Protein AF-A0A1M6M9A6-F1 (afdb_monomer)

Foldseek 3Di:
DELVVLLCQLVDQDPPQRTRNSVLLVLLVVLVVDPPCSLVVLCVVCVPYDLLNLLLSLVLCVQQVVPVSSVVSCVSNVHDPVPNDDDPVSVV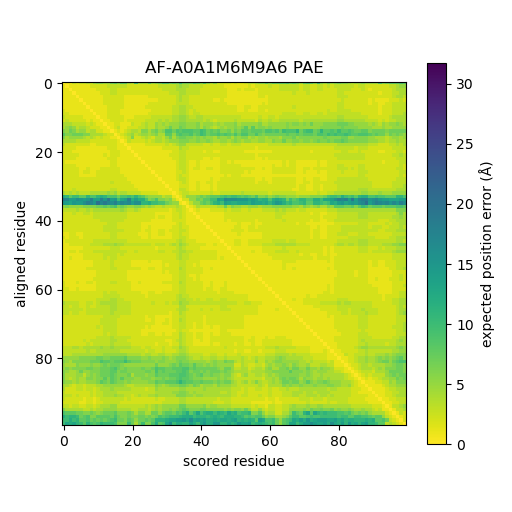SRDHPVSD

Sequence (100 aa):
MTINDVIAMKQEKNVPFGNQYRWLILTIENDLISKTDGENRVRQLLAEYDYEARLFIVHQFFHIGEN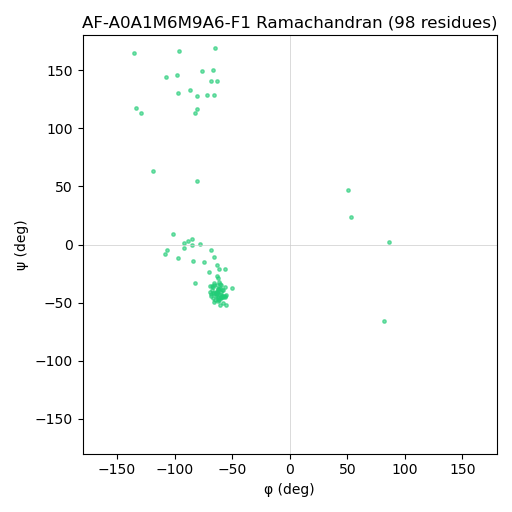QLGNELFSVLDLDPEKTILEDKHINELVDGSVL

Mean predicted aligned error: 3.16 Å

pLDDT: mean 93.4, std 5.75, range [69.75, 98.19]

Secondary structure (DSSP, 8-state):
--HHHHHHTTTSEETTTEEHHHHHHHHHHHHHH-TTTHHHHHHHHTTTS-HHHHHHHHHHHHHTT-HHHHHHHHHHTT--TT--PPPHHHHTT---TTT-

Radius of gyration: 12.63 Å; Cα contacts (8 Å, |Δi|>4): 95; chains: 1; bounding box: 32×33×27 Å

Organism: NCBI:txid1121476

Solvent-accessible surface area (backbone atoms only — not comparable to full-atom values): 5661 Å² total; per-residue (Å²): 80,46,45,66,56,56,60,51,22,63,77,37,76,28,90,93,51,61,15,42,36,37,42,50,54,53,48,47,53,52,28,64,73,37,96,68,71,14,58,60,52,46,41,61,74,48,60,66,39,38,71,65,27,53,49,49,55,31,49,39,29,45,70,51,66,40,49,69,60,18,54,49,48,38,60,64,65,68,60,57,85,89,71,72,83,74,60,68,79,59,59,72,67,57,65,56,65,93,73,85

Structure (mmCIF, N/CA/C/O backbone):
data_AF-A0A1M6M9A6-F1
#
_entry.id   AF-A0A1M6M9A6-F1
#
loop_
_atom_site.group_PDB
_atom_site.id
_atom_site.type_symbol
_atom_site.label_atom_id
_atom_site.label_alt_id
_atom_site.label_comp_id
_atom_site.label_asym_id
_atom_site.label_entity_id
_atom_site.label_seq_id
_atom_site.pdbx_PDB_ins_code
_atom_site.Cartn_x
_atom_site.Cartn_y
_atom_site.Cartn_z
_atom_site.occupancy
_atom_site.B_iso_or_equiv
_atom_site.auth_seq_id
_atom_site.auth_comp_id
_atom_site.auth_asym_id
_atom_site.auth_atom_id
_atom_site.pdbx_PDB_model_num
ATOM 1 N N . MET A 1 1 ? -3.390 -6.174 -10.704 1.00 92.88 1 MET A N 1
ATOM 2 C CA . MET A 1 1 ? -2.216 -5.302 -10.514 1.00 92.88 1 MET A CA 1
ATOM 3 C C . MET A 1 1 ? -1.238 -5.985 -9.588 1.00 92.88 1 MET A C 1
ATOM 5 O O . MET A 1 1 ? -1.644 -6.450 -8.531 1.00 92.88 1 MET A O 1
ATOM 9 N N . THR A 1 2 ? 0.011 -6.068 -10.017 1.00 97.31 2 THR A N 1
ATOM 10 C CA . THR A 1 2 ? 1.116 -6.685 -9.286 1.00 97.31 2 THR A CA 1
ATOM 11 C C . THR A 1 2 ? 1.922 -5.656 -8.511 1.00 97.31 2 THR A C 1
ATOM 13 O O . THR A 1 2 ? 1.820 -4.455 -8.764 1.00 97.31 2 THR A O 1
ATOM 16 N N . ILE A 1 3 ? 2.779 -6.121 -7.603 1.00 96.44 3 ILE A N 1
ATOM 17 C CA . ILE A 1 3 ? 3.715 -5.248 -6.886 1.00 96.44 3 ILE A CA 1
ATOM 18 C C . ILE A 1 3 ? 4.612 -4.443 -7.841 1.00 96.44 3 ILE A C 1
ATOM 20 O O . ILE A 1 3 ? 4.854 -3.262 -7.612 1.00 96.44 3 ILE A O 1
ATOM 24 N N . ASN A 1 4 ? 5.029 -5.038 -8.964 1.00 96.62 4 ASN A N 1
ATOM 25 C CA . ASN A 1 4 ? 5.832 -4.347 -9.975 1.00 96.62 4 ASN A CA 1
ATOM 26 C C . ASN A 1 4 ? 5.044 -3.237 -10.679 1.00 96.62 4 ASN A C 1
ATOM 28 O O . ASN A 1 4 ? 5.614 -2.187 -10.971 1.00 96.62 4 ASN A O 1
ATOM 32 N N . ASP A 1 5 ? 3.742 -3.437 -10.907 1.00 97.56 5 ASP A N 1
ATOM 33 C CA . ASP A 1 5 ? 2.876 -2.389 -11.458 1.00 97.56 5 ASP A CA 1
ATOM 34 C C . ASP A 1 5 ? 2.781 -1.214 -10.474 1.00 97.56 5 ASP A C 1
ATOM 36 O O . ASP A 1 5 ? 2.913 -0.059 -10.869 1.00 97.56 5 ASP A O 1
ATOM 40 N N . VAL A 1 6 ? 2.639 -1.502 -9.174 1.00 97.31 6 VAL A N 1
ATOM 41 C CA . VAL A 1 6 ? 2.626 -0.475 -8.119 1.00 97.31 6 VAL A CA 1
ATOM 42 C C . VAL A 1 6 ? 3.950 0.291 -8.058 1.00 97.31 6 VAL A C 1
ATOM 44 O O . VAL A 1 6 ? 3.951 1.514 -7.946 1.00 97.31 6 VAL A O 1
ATOM 47 N N . ILE A 1 7 ? 5.086 -0.396 -8.182 1.00 96.38 7 ILE A N 1
ATOM 48 C CA . ILE A 1 7 ? 6.407 0.245 -8.219 1.00 96.38 7 ILE A CA 1
ATOM 49 C C . ILE A 1 7 ? 6.548 1.143 -9.458 1.00 96.38 7 ILE A C 1
ATOM 51 O O . ILE A 1 7 ? 7.060 2.263 -9.358 1.00 96.38 7 ILE A O 1
ATOM 55 N N . ALA A 1 8 ? 6.061 0.696 -10.619 1.00 97.12 8 ALA A N 1
ATOM 56 C CA . ALA A 1 8 ? 6.129 1.453 -11.868 1.00 97.12 8 ALA A CA 1
ATOM 57 C C . ALA A 1 8 ? 5.348 2.780 -11.809 1.00 97.12 8 ALA A C 1
ATOM 59 O O . ALA A 1 8 ? 5.784 3.769 -12.408 1.00 97.12 8 ALA A O 1
ATOM 60 N N . MET A 1 9 ? 4.280 2.857 -11.003 1.00 96.56 9 MET A N 1
ATOM 61 C CA . MET A 1 9 ? 3.483 4.078 -10.805 1.00 96.56 9 MET A CA 1
ATOM 62 C C . MET A 1 9 ? 4.297 5.290 -10.329 1.00 96.56 9 MET A C 1
ATOM 64 O O . MET A 1 9 ? 3.872 6.432 -10.512 1.00 96.56 9 MET A O 1
ATOM 68 N N . LYS A 1 10 ? 5.483 5.085 -9.741 1.00 95.06 10 LYS A N 1
ATOM 69 C CA . LYS A 1 10 ? 6.387 6.181 -9.349 1.00 95.06 10 LYS A CA 1
ATOM 70 C C . LYS A 1 10 ? 6.887 6.992 -10.547 1.00 95.06 10 LYS A C 1
ATOM 72 O O . LYS A 1 10 ? 7.219 8.166 -10.395 1.00 95.06 10 LYS A O 1
ATOM 77 N N . GLN A 1 11 ? 6.955 6.366 -11.722 1.00 95.00 11 GLN A N 1
ATOM 78 C CA . GLN A 1 11 ? 7.404 6.983 -12.974 1.00 95.00 11 GLN A CA 1
ATOM 79 C C . GLN A 1 11 ? 6.235 7.476 -13.838 1.00 95.00 11 GLN A C 1
ATOM 81 O O . GLN A 1 11 ? 6.432 8.222 -14.799 1.00 95.00 11 GLN A O 1
ATOM 86 N N . GLU A 1 12 ? 5.007 7.086 -13.503 1.00 95.12 12 GLU A N 1
ATOM 87 C CA . GLU A 1 12 ? 3.808 7.483 -14.230 1.00 95.12 12 GLU A CA 1
ATOM 88 C C . GLU A 1 12 ? 3.355 8.869 -13.781 1.00 95.12 12 GLU A C 1
ATOM 90 O O . GLU A 1 12 ? 2.942 9.070 -12.642 1.00 95.12 12 GLU A O 1
ATOM 95 N N . LYS A 1 13 ? 3.431 9.852 -14.680 1.00 93.75 13 LYS A N 1
ATOM 96 C CA . LYS A 1 13 ? 3.065 11.235 -14.365 1.00 93.75 13 LYS A CA 1
ATOM 97 C C . LYS A 1 13 ? 1.569 11.359 -14.066 1.00 93.75 13 LYS A C 1
ATOM 99 O O . LYS A 1 13 ? 0.741 11.026 -14.909 1.00 93.75 13 LYS A O 1
ATOM 104 N N . ASN A 1 14 ? 1.235 11.971 -12.932 1.00 91.81 14 ASN A N 1
ATOM 105 C CA . ASN A 1 14 ? -0.136 12.326 -12.567 1.00 91.81 14 ASN A CA 1
ATOM 106 C C . ASN A 1 14 ? -0.164 13.770 -12.045 1.00 91.81 14 ASN A C 1
ATOM 108 O O . ASN A 1 14 ? 0.481 14.095 -11.054 1.00 91.81 14 ASN A O 1
ATOM 112 N N . VAL A 1 15 ? -0.874 14.667 -12.730 1.00 87.12 15 VAL A N 1
ATOM 113 C CA . VAL A 1 15 ? -0.991 16.084 -12.345 1.00 87.12 15 VAL A CA 1
ATOM 114 C C . VAL A 1 15 ? -2.299 16.268 -11.567 1.00 87.12 15 VAL A C 1
ATOM 116 O O . VAL A 1 15 ? -3.336 15.860 -12.084 1.00 87.12 15 VAL A O 1
ATOM 119 N N . PRO A 1 16 ? -2.304 16.916 -10.384 1.00 86.75 16 PRO A N 1
ATOM 120 C CA . PRO A 1 16 ? -1.235 17.725 -9.776 1.00 86.75 16 PRO A CA 1
ATOM 121 C C . PRO A 1 16 ? -0.262 16.976 -8.847 1.00 86.75 16 PRO A C 1
ATOM 123 O O . PRO A 1 16 ? 0.644 17.598 -8.302 1.00 86.75 16 PRO A O 1
ATOM 126 N N . PHE A 1 17 ? -0.420 15.668 -8.663 1.00 88.25 17 PHE A N 1
ATOM 127 C CA . PHE A 1 17 ? 0.279 14.886 -7.634 1.00 88.25 17 PHE A CA 1
ATOM 128 C C . PHE A 1 17 ? 1.741 14.526 -7.967 1.00 88.25 17 PHE A C 1
ATOM 130 O O . PHE A 1 17 ? 2.422 13.873 -7.188 1.00 88.25 17 PHE A O 1
ATOM 137 N N . GLY A 1 18 ? 2.267 14.944 -9.116 1.00 90.94 18 GLY A N 1
ATOM 138 C CA . GLY A 1 18 ? 3.590 14.548 -9.595 1.00 90.94 18 GLY A CA 1
ATOM 139 C C . GLY A 1 18 ? 3.553 13.178 -10.272 1.00 90.94 18 GLY A C 1
ATOM 140 O O . GLY A 1 18 ? 3.741 13.111 -11.490 1.00 90.94 18 GLY A O 1
ATOM 141 N N . ASN A 1 19 ? 3.261 12.113 -9.517 1.00 94.38 19 ASN A N 1
ATOM 142 C CA . ASN A 1 19 ? 3.152 10.748 -10.038 1.00 94.38 19 ASN A CA 1
ATOM 143 C C . ASN A 1 19 ? 1.928 9.975 -9.507 1.00 94.38 19 ASN A C 1
ATOM 145 O O . ASN A 1 19 ? 1.264 10.381 -8.550 1.00 94.38 19 ASN A O 1
ATOM 149 N N . GLN A 1 20 ? 1.617 8.868 -10.181 1.00 96.12 20 GLN A N 1
ATOM 150 C CA . GLN A 1 20 ? 0.473 8.007 -9.898 1.00 96.12 20 GLN A CA 1
ATOM 151 C C . GLN A 1 20 ? 0.595 7.315 -8.536 1.00 96.12 20 GLN A C 1
ATOM 153 O O . GLN A 1 20 ? -0.412 7.133 -7.853 1.00 96.12 20 GLN A O 1
ATOM 158 N N . TYR A 1 21 ? 1.817 6.983 -8.113 1.00 96.69 21 TYR A N 1
ATOM 159 C CA . TYR A 1 21 ? 2.066 6.342 -6.823 1.00 96.69 21 TYR A CA 1
ATOM 160 C C . TYR A 1 21 ? 1.696 7.260 -5.653 1.00 96.69 21 TYR A C 1
ATOM 162 O O . TYR A 1 21 ? 0.942 6.869 -4.767 1.00 96.69 21 TYR A O 1
ATOM 170 N N . ARG A 1 22 ? 2.135 8.522 -5.687 1.00 95.44 22 ARG A N 1
ATOM 171 C CA . ARG A 1 22 ? 1.768 9.530 -4.689 1.00 95.44 22 ARG A CA 1
ATOM 172 C C . ARG A 1 22 ? 0.261 9.736 -4.647 1.00 95.44 22 ARG A C 1
ATOM 174 O O . ARG A 1 22 ? -0.317 9.785 -3.566 1.00 95.44 22 ARG A O 1
ATOM 181 N N . TRP A 1 23 ? -0.376 9.854 -5.814 1.00 96.00 23 TRP A N 1
ATOM 182 C CA . TRP A 1 23 ? -1.830 9.977 -5.883 1.00 96.00 23 TRP A CA 1
ATOM 183 C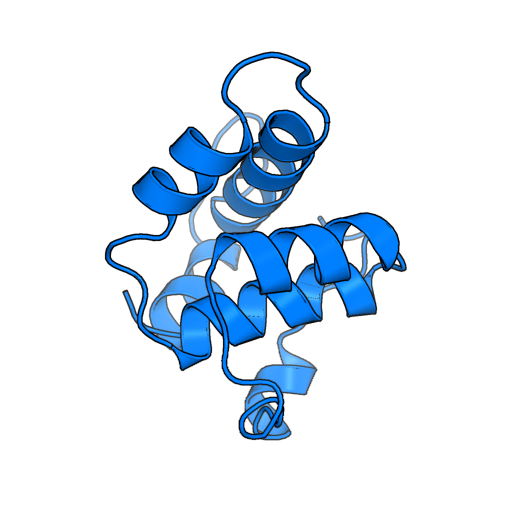 C . TRP A 1 23 ? -2.526 8.806 -5.183 1.00 96.00 23 TRP A C 1
ATOM 185 O O . TRP A 1 23 ? -3.453 9.039 -4.410 1.00 96.00 23 TRP A O 1
ATOM 195 N N . LEU A 1 24 ? -2.061 7.572 -5.405 1.00 97.25 24 LEU A N 1
ATOM 196 C CA . LEU A 1 24 ? -2.615 6.379 -4.769 1.00 97.25 24 LEU A CA 1
ATOM 197 C C . LEU A 1 24 ? -2.502 6.452 -3.239 1.00 97.25 24 LEU A C 1
ATOM 199 O O . LEU A 1 24 ? -3.516 6.307 -2.558 1.00 97.25 24 LEU A O 1
ATOM 203 N N . ILE A 1 25 ? -1.305 6.726 -2.708 1.00 97.25 25 ILE A N 1
ATOM 204 C CA . ILE A 1 25 ? -1.075 6.789 -1.255 1.00 97.25 25 ILE A CA 1
ATOM 205 C C . ILE A 1 25 ? -1.928 7.884 -0.606 1.00 97.25 25 ILE A C 1
ATOM 207 O O . ILE A 1 25 ? -2.649 7.606 0.350 1.00 97.25 25 ILE A O 1
ATOM 211 N N . LEU A 1 26 ? -1.942 9.092 -1.179 1.00 94.94 26 LEU A N 1
ATOM 212 C CA . LEU A 1 26 ? -2.769 10.195 -0.679 1.00 94.94 26 LEU A CA 1
ATOM 213 C C . LEU A 1 26 ? -4.269 9.893 -0.777 1.00 94.94 26 LEU A C 1
ATOM 215 O O . LEU A 1 26 ? -5.047 10.339 0.061 1.00 94.94 26 LEU A O 1
ATOM 219 N N . THR A 1 27 ? -4.707 9.172 -1.809 1.00 95.94 27 THR A N 1
ATOM 220 C CA . THR A 1 27 ? -6.120 8.798 -1.958 1.00 95.94 27 THR A CA 1
ATOM 221 C C . THR A 1 27 ? -6.536 7.836 -0.853 1.00 95.94 27 THR A C 1
ATOM 223 O O . THR A 1 27 ? -7.555 8.065 -0.209 1.00 95.94 27 THR A O 1
ATOM 226 N N . ILE A 1 28 ? -5.719 6.813 -0.583 1.00 97.12 28 ILE A N 1
ATOM 227 C CA . ILE A 1 28 ? -5.976 5.849 0.493 1.00 97.12 28 ILE A CA 1
ATOM 228 C C . ILE A 1 28 ? -5.985 6.550 1.853 1.00 97.12 28 ILE A C 1
ATOM 230 O O . ILE A 1 28 ? -6.918 6.352 2.624 1.00 97.12 28 ILE A O 1
ATOM 234 N N . GLU A 1 29 ? -4.994 7.399 2.127 1.00 95.75 29 GLU A N 1
ATOM 235 C CA . GLU A 1 29 ? -4.928 8.189 3.361 1.00 95.75 29 GLU A CA 1
ATOM 236 C C . GLU A 1 29 ? -6.203 9.022 3.562 1.00 95.75 29 GLU A C 1
ATOM 238 O O . GLU A 1 29 ? -6.862 8.929 4.599 1.00 95.75 29 GLU A O 1
ATOM 243 N N . ASN A 1 30 ? -6.598 9.795 2.545 1.00 95.12 30 ASN A N 1
ATOM 244 C CA . ASN A 1 30 ? -7.797 10.630 2.610 1.00 95.12 30 ASN A CA 1
ATOM 245 C C . ASN A 1 30 ? -9.075 9.807 2.800 1.00 95.12 30 ASN A C 1
ATOM 247 O O . ASN A 1 30 ? -9.980 10.237 3.520 1.00 95.12 30 ASN A O 1
ATOM 251 N N . ASP A 1 31 ? -9.169 8.644 2.156 1.00 96.38 31 ASP A N 1
ATOM 252 C CA . ASP A 1 31 ? -10.327 7.775 2.295 1.00 96.38 31 ASP A CA 1
ATOM 253 C C . ASP A 1 31 ? -10.419 7.170 3.694 1.00 96.38 31 ASP A C 1
ATOM 255 O O . ASP A 1 31 ? -11.500 7.229 4.273 1.00 96.38 31 ASP A O 1
ATOM 259 N N . LEU A 1 32 ? -9.318 6.687 4.275 1.00 94.81 32 LEU A N 1
ATOM 260 C CA . LEU A 1 32 ? -9.309 6.146 5.642 1.00 94.81 32 LEU A CA 1
ATOM 261 C C . LEU A 1 32 ? -9.605 7.223 6.701 1.00 94.81 32 LEU A C 1
ATOM 263 O O . LEU A 1 32 ? -10.325 6.976 7.662 1.00 94.81 32 LEU A O 1
ATOM 267 N N . ILE A 1 33 ? -9.151 8.464 6.499 1.00 92.69 33 ILE A N 1
ATOM 268 C CA . ILE A 1 33 ? -9.478 9.584 7.404 1.00 92.69 33 ILE A CA 1
ATOM 269 C C . ILE A 1 33 ? -10.961 10.005 7.288 1.00 92.69 33 ILE A C 1
ATOM 271 O O . ILE A 1 33 ? -11.537 10.601 8.210 1.00 92.69 33 ILE A O 1
ATOM 275 N N . SER A 1 34 ? -11.610 9.729 6.155 1.00 86.31 34 SER A N 1
ATOM 276 C CA . SER A 1 34 ? -12.971 10.185 5.876 1.00 86.31 34 SER A CA 1
ATOM 277 C C . SER A 1 34 ? -14.029 9.445 6.703 1.00 86.31 34 SER A C 1
ATOM 279 O O . SER A 1 34 ? -14.162 8.227 6.662 1.00 86.31 34 SER A O 1
ATOM 281 N N . LYS A 1 35 ? -14.903 10.204 7.382 1.00 69.81 35 LYS A N 1
ATOM 282 C CA . LYS A 1 35 ? -15.973 9.674 8.258 1.00 69.81 35 LYS A CA 1
ATOM 283 C C . LYS A 1 35 ? -17.103 8.927 7.533 1.00 69.81 35 LYS A C 1
ATOM 285 O O . LYS A 1 35 ? -18.031 8.467 8.191 1.00 69.81 35 LYS A O 1
ATOM 290 N N . THR A 1 36 ? -17.106 8.877 6.200 1.00 80.06 36 THR A N 1
ATOM 291 C CA . THR A 1 36 ? -18.176 8.234 5.417 1.00 80.06 36 THR A CA 1
ATOM 292 C C . THR A 1 36 ? -17.578 7.261 4.408 1.00 80.06 36 THR A C 1
ATOM 294 O O . THR A 1 36 ? -16.930 7.688 3.456 1.00 80.06 36 THR A O 1
ATOM 297 N N . ASP A 1 37 ? -17.831 5.965 4.604 1.00 88.31 37 ASP A N 1
ATOM 298 C CA . ASP A 1 37 ? -17.590 4.862 3.654 1.00 88.31 37 ASP A CA 1
ATOM 299 C C . ASP A 1 37 ? -16.161 4.748 3.076 1.00 88.31 37 ASP A C 1
ATOM 301 O O . ASP A 1 37 ? -15.954 4.208 1.991 1.00 88.31 37 ASP A O 1
ATOM 305 N N . GLY A 1 38 ? -15.167 5.289 3.786 1.00 93.81 38 GLY A N 1
ATOM 306 C CA . GLY A 1 38 ? -13.761 5.299 3.377 1.00 93.81 38 GLY A CA 1
ATOM 307 C C . GLY A 1 38 ? -13.187 3.912 3.133 1.00 93.81 38 GLY A C 1
ATOM 308 O O . GLY A 1 38 ? -12.660 3.624 2.061 1.00 93.81 38 GLY A O 1
ATOM 309 N N . GLU A 1 39 ? -13.390 3.018 4.099 1.00 95.12 39 GLU A N 1
ATOM 310 C CA . GLU A 1 39 ? -12.917 1.635 4.035 1.00 95.12 39 GLU A CA 1
ATOM 311 C C . GLU A 1 39 ? -13.406 0.900 2.779 1.00 95.12 39 GLU A C 1
ATOM 313 O O . GLU A 1 39 ? -12.636 0.206 2.117 1.00 95.12 39 GLU A O 1
ATOM 318 N N . ASN A 1 40 ? -14.681 1.061 2.407 1.00 95.25 40 ASN A N 1
ATOM 319 C CA . ASN A 1 40 ? -15.225 0.391 1.226 1.00 95.25 40 ASN A CA 1
ATOM 320 C C . ASN A 1 40 ? -14.646 0.956 -0.073 1.00 95.25 40 ASN A C 1
ATOM 322 O O . ASN A 1 40 ? -14.399 0.182 -0.999 1.00 95.25 40 ASN A O 1
ATOM 326 N N . ARG A 1 41 ? -14.373 2.265 -0.143 1.00 95.69 41 ARG A N 1
ATOM 327 C CA . ARG A 1 41 ? -13.679 2.852 -1.298 1.00 95.69 41 ARG A CA 1
ATOM 328 C C . ARG A 1 41 ? -12.262 2.316 -1.428 1.00 95.69 41 ARG A C 1
ATOM 330 O O . ARG A 1 41 ? -11.875 1.936 -2.527 1.00 95.69 41 ARG A O 1
ATOM 337 N N . VAL A 1 42 ? -11.536 2.176 -0.320 1.00 97.19 42 VAL A N 1
ATOM 338 C CA . VAL A 1 42 ? -10.202 1.559 -0.312 1.00 97.19 42 VAL A CA 1
ATOM 339 C C . VAL A 1 42 ? -10.260 0.100 -0.772 1.00 97.19 42 VAL A C 1
ATOM 341 O O . VAL A 1 42 ? -9.470 -0.299 -1.628 1.00 97.19 42 VAL A O 1
ATOM 344 N N . ARG A 1 43 ? -11.229 -0.691 -0.285 1.00 96.81 43 ARG A N 1
ATOM 345 C CA . ARG A 1 43 ? -11.432 -2.074 -0.757 1.00 96.81 43 ARG A CA 1
ATOM 346 C C . ARG A 1 43 ? -11.678 -2.133 -2.259 1.00 96.81 43 ARG A C 1
ATOM 348 O O . ARG A 1 43 ? -11.109 -2.987 -2.925 1.00 96.81 43 ARG A O 1
ATOM 355 N N . GLN A 1 44 ? -12.512 -1.242 -2.791 1.00 96.62 44 GLN A N 1
ATOM 356 C CA . GLN A 1 44 ? -12.809 -1.188 -4.223 1.00 96.62 44 GLN A CA 1
ATOM 357 C C . GLN A 1 44 ? -11.600 -0.730 -5.044 1.00 96.62 44 GLN A C 1
ATOM 359 O O . GLN A 1 44 ? -11.303 -1.334 -6.072 1.00 96.62 44 GLN A O 1
ATOM 364 N N . LEU A 1 45 ? -10.879 0.291 -4.574 1.00 97.06 45 LEU A N 1
ATOM 365 C CA . LEU A 1 45 ? -9.669 0.812 -5.210 1.00 97.06 45 LEU A CA 1
ATOM 366 C C . LEU A 1 45 ? -8.595 -0.273 -5.348 1.00 97.06 45 LEU A C 1
ATOM 368 O O . LEU A 1 45 ? -7.922 -0.345 -6.374 1.00 97.06 45 LEU A O 1
ATOM 372 N N . LEU A 1 46 ? -8.463 -1.125 -4.329 1.00 97.75 46 LEU A N 1
ATOM 373 C CA . LEU A 1 46 ? -7.445 -2.171 -4.253 1.00 97.75 46 LEU A CA 1
ATOM 374 C C . LEU A 1 46 ? -7.967 -3.578 -4.592 1.00 97.75 46 LEU A C 1
ATOM 376 O O . LEU A 1 46 ? -7.232 -4.550 -4.427 1.00 97.75 46 LEU A O 1
ATOM 380 N N . ALA A 1 47 ? -9.199 -3.709 -5.094 1.00 96.75 47 ALA A N 1
ATOM 381 C CA . ALA A 1 47 ? -9.833 -5.007 -5.353 1.00 96.75 47 ALA A CA 1
ATOM 382 C C . ALA A 1 47 ? -9.063 -5.857 -6.377 1.00 96.75 47 ALA A C 1
ATOM 384 O O . ALA A 1 47 ? -8.935 -7.068 -6.221 1.00 96.75 47 ALA A O 1
ATOM 385 N N . GLU A 1 48 ? -8.510 -5.206 -7.401 1.00 96.38 48 GLU A N 1
ATOM 386 C CA . GLU A 1 48 ? -7.771 -5.855 -8.491 1.00 96.38 48 GLU A CA 1
ATOM 387 C C . GLU A 1 48 ? -6.269 -6.013 -8.190 1.00 96.38 48 GLU A C 1
ATOM 389 O O . GLU A 1 48 ? -5.499 -6.451 -9.051 1.00 96.38 48 GLU A O 1
ATOM 394 N N . TYR A 1 49 ? -5.813 -5.615 -7.000 1.00 97.75 49 TYR A N 1
ATOM 395 C CA . TYR A 1 49 ? -4.413 -5.714 -6.597 1.00 97.75 49 TYR A CA 1
ATOM 396 C C . TYR A 1 49 ? -4.163 -7.093 -5.993 1.00 97.75 49 TYR A C 1
ATOM 398 O O . TYR A 1 49 ? -4.919 -7.578 -5.141 1.00 97.75 49 TYR A O 1
ATOM 406 N N . ASP A 1 50 ? -3.080 -7.735 -6.419 1.00 96.94 50 ASP A N 1
ATOM 407 C CA . ASP A 1 50 ? -2.676 -8.990 -5.809 1.00 96.94 50 ASP A CA 1
ATOM 408 C C . ASP A 1 50 ? -2.280 -8.789 -4.338 1.00 96.94 50 ASP A C 1
ATOM 410 O O . ASP A 1 50 ? -2.220 -7.675 -3.804 1.00 96.94 50 ASP A O 1
ATOM 414 N N . TYR A 1 51 ? -2.108 -9.907 -3.641 1.00 95.62 51 TYR A N 1
ATOM 415 C CA . TYR A 1 51 ? -1.821 -9.892 -2.213 1.00 95.62 51 TYR A CA 1
ATOM 416 C C . TYR A 1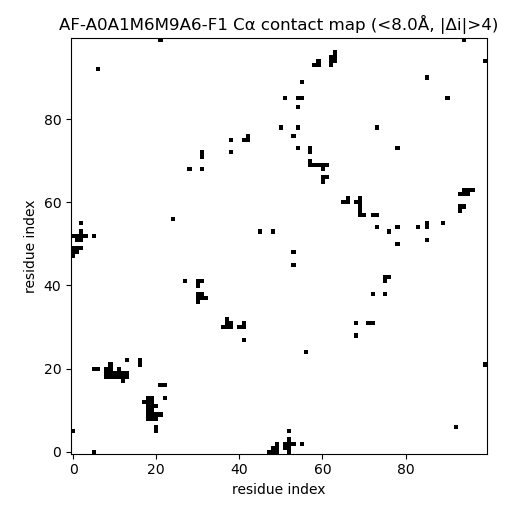 51 ? -0.524 -9.132 -1.897 1.00 95.62 51 TYR A C 1
ATOM 41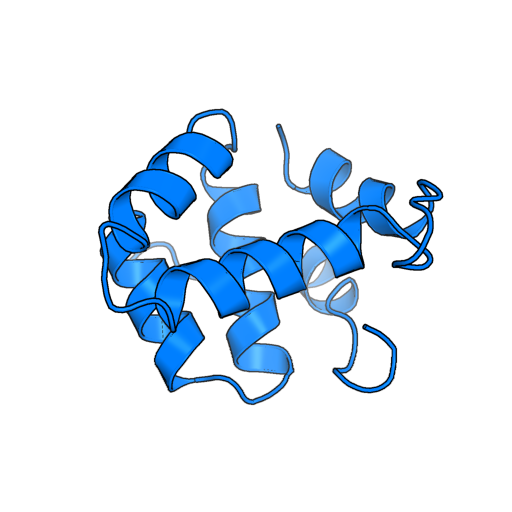8 O O . TYR A 1 51 ? -0.498 -8.321 -0.974 1.00 95.62 51 TYR A O 1
ATOM 426 N N . GLU A 1 52 ? 0.533 -9.355 -2.682 1.00 95.75 52 GLU A N 1
ATOM 427 C CA . GLU A 1 52 ? 1.840 -8.729 -2.468 1.00 95.75 52 GLU A CA 1
ATOM 428 C C . GLU A 1 52 ? 1.798 -7.220 -2.714 1.00 95.75 52 GLU A C 1
ATOM 430 O O . GLU A 1 52 ? 2.377 -6.463 -1.941 1.00 95.75 52 GLU A O 1
ATOM 435 N N . ALA A 1 53 ? 1.068 -6.762 -3.731 1.00 97.75 53 ALA A N 1
ATOM 436 C CA . ALA A 1 53 ? 0.863 -5.348 -4.011 1.00 97.75 53 ALA A CA 1
ATOM 437 C C . ALA A 1 53 ? 0.100 -4.648 -2.879 1.00 97.75 53 ALA A C 1
ATOM 439 O O . ALA A 1 53 ? 0.489 -3.566 -2.441 1.00 97.75 53 ALA A O 1
ATOM 440 N N . ARG A 1 54 ? -0.967 -5.275 -2.366 1.00 98.06 54 ARG A N 1
ATOM 441 C CA . ARG A 1 54 ? -1.722 -4.760 -1.213 1.00 98.06 54 ARG A CA 1
ATOM 442 C C . ARG A 1 54 ? -0.854 -4.680 0.037 1.00 98.06 54 ARG A C 1
ATOM 444 O O . ARG A 1 54 ? -0.851 -3.657 0.719 1.00 98.06 54 ARG A O 1
ATOM 451 N N . LEU A 1 55 ? -0.082 -5.731 0.301 1.00 97.38 55 LEU A N 1
ATOM 452 C CA . LEU A 1 55 ? 0.856 -5.768 1.415 1.00 97.38 55 LEU A CA 1
ATOM 453 C C . LEU A 1 55 ? 1.947 -4.697 1.265 1.00 97.38 55 LEU A C 1
ATOM 455 O O . LEU A 1 55 ? 2.254 -4.003 2.229 1.00 97.38 55 LEU A O 1
ATOM 459 N N . PHE A 1 56 ? 2.487 -4.504 0.063 1.00 98.00 56 PHE A N 1
ATOM 460 C CA . PHE A 1 56 ? 3.469 -3.460 -0.230 1.00 98.00 56 PHE A CA 1
ATOM 461 C C . PHE A 1 56 ? 2.949 -2.059 0.094 1.00 98.00 56 PHE A C 1
ATOM 463 O O . PHE A 1 56 ? 3.636 -1.285 0.757 1.00 98.00 56 PHE A O 1
ATOM 470 N N . ILE A 1 57 ? 1.711 -1.755 -0.298 1.00 98.19 57 ILE A N 1
ATOM 471 C CA . ILE A 1 57 ? 1.073 -0.473 0.019 1.00 98.19 57 ILE A CA 1
ATOM 472 C C . ILE A 1 57 ? 0.915 -0.311 1.536 1.00 98.19 57 ILE A C 1
ATOM 474 O O . ILE A 1 57 ? 1.206 0.756 2.062 1.00 98.19 57 ILE A O 1
ATOM 478 N N . VAL A 1 58 ? 0.530 -1.359 2.270 1.00 97.88 58 VAL A N 1
ATOM 479 C CA . VAL A 1 58 ? 0.484 -1.309 3.742 1.00 97.88 58 VAL A CA 1
ATOM 480 C C . VAL A 1 58 ? 1.861 -1.004 4.344 1.00 97.88 58 VAL A C 1
ATOM 482 O O . VAL A 1 58 ? 1.982 -0.129 5.201 1.00 97.88 58 VAL A O 1
ATOM 485 N N . HIS A 1 59 ? 2.913 -1.677 3.872 1.00 97.31 59 HIS A N 1
ATOM 486 C CA . HIS A 1 59 ? 4.287 -1.408 4.312 1.00 97.31 59 HIS A CA 1
ATOM 487 C C . HIS A 1 59 ? 4.740 0.015 3.996 1.00 97.31 59 HIS A C 1
ATOM 489 O O . HIS A 1 59 ? 5.471 0.599 4.791 1.00 97.31 59 HIS A O 1
ATOM 495 N N . GLN A 1 60 ? 4.258 0.615 2.906 1.00 97.75 60 GLN A N 1
ATOM 496 C CA . GLN A 1 60 ? 4.515 2.021 2.607 1.00 97.75 60 GLN A CA 1
ATOM 497 C C . GLN A 1 60 ? 3.994 2.954 3.707 1.00 97.75 60 GLN A C 1
ATOM 499 O O . GLN A 1 60 ? 4.706 3.893 4.062 1.00 97.75 60 GLN A O 1
ATOM 504 N N . PHE A 1 61 ? 2.812 2.694 4.278 1.00 97.62 61 PHE A N 1
ATOM 505 C CA . PHE A 1 61 ? 2.282 3.479 5.403 1.00 97.62 61 PHE A CA 1
ATOM 506 C C . PHE A 1 61 ? 3.125 3.305 6.671 1.00 97.62 61 PHE A C 1
ATOM 508 O O . PHE A 1 61 ? 3.440 4.289 7.339 1.00 97.62 61 PHE A O 1
ATOM 515 N N . PHE A 1 62 ? 3.568 2.082 6.976 1.00 95.69 62 PHE A N 1
ATOM 516 C CA . PHE A 1 62 ? 4.481 1.850 8.101 1.00 95.69 62 PHE A CA 1
ATOM 517 C C . PHE A 1 62 ? 5.831 2.553 7.908 1.00 95.69 62 PHE A C 1
ATOM 519 O O . PHE A 1 62 ? 6.339 3.176 8.840 1.00 95.69 62 PHE A O 1
ATOM 526 N N . HIS A 1 63 ? 6.387 2.511 6.695 1.00 95.94 63 HIS A N 1
ATOM 527 C CA . HIS A 1 63 ? 7.675 3.129 6.365 1.00 95.94 63 HIS A CA 1
ATOM 528 C C . HIS A 1 63 ? 7.673 4.647 6.565 1.00 95.94 63 HIS A C 1
ATOM 530 O O . HIS A 1 63 ? 8.643 5.203 7.073 1.00 95.94 63 HIS A O 1
ATOM 536 N N . ILE A 1 64 ? 6.569 5.323 6.234 1.00 96.00 64 ILE A N 1
ATOM 537 C CA . ILE A 1 64 ? 6.439 6.781 6.418 1.00 96.00 64 ILE A CA 1
ATOM 538 C C . ILE A 1 64 ? 5.987 7.183 7.828 1.00 96.00 64 ILE A C 1
ATOM 540 O O . ILE A 1 64 ? 5.795 8.367 8.091 1.00 96.00 64 ILE A O 1
ATOM 544 N N . GLY A 1 65 ? 5.849 6.221 8.745 1.00 94.88 65 GLY A N 1
ATOM 545 C CA . GLY A 1 65 ? 5.479 6.457 10.141 1.00 94.88 65 GLY A CA 1
ATOM 546 C C . GLY A 1 65 ? 3.973 6.519 10.410 1.00 94.88 65 GLY A C 1
ATOM 547 O O . GLY A 1 65 ? 3.573 6.681 11.565 1.00 94.88 65 GLY A O 1
ATOM 548 N N . GLU A 1 66 ? 3.133 6.308 9.396 1.00 95.50 66 GLU A N 1
ATOM 549 C CA . GLU A 1 66 ? 1.668 6.299 9.488 1.00 95.50 66 GLU A CA 1
ATOM 550 C C . GLU A 1 66 ? 1.142 4.951 10.014 1.00 95.50 66 GLU A C 1
ATOM 552 O O . GLU A 1 66 ? 0.305 4.279 9.409 1.00 95.50 66 GLU A O 1
ATOM 557 N N . ASN A 1 67 ? 1.642 4.527 11.179 1.00 95.94 67 ASN A N 1
ATOM 558 C CA . ASN A 1 67 ? 1.377 3.199 11.743 1.00 95.94 67 ASN A CA 1
ATOM 559 C C . ASN A 1 67 ? -0.113 2.930 12.000 1.00 95.94 67 ASN A C 1
ATOM 561 O O . ASN A 1 67 ? -0.569 1.794 11.875 1.00 95.94 67 ASN A O 1
ATOM 565 N N . GLN A 1 68 ? -0.878 3.954 12.388 1.00 95.81 68 GLN A N 1
ATOM 566 C CA . GLN A 1 68 ? -2.316 3.806 12.614 1.00 95.81 68 GLN A CA 1
ATOM 567 C C . GLN A 1 68 ? -3.040 3.479 11.303 1.00 95.81 68 GLN A C 1
ATOM 569 O O . GLN A 1 68 ? -3.780 2.498 11.254 1.00 95.81 68 GLN A O 1
ATOM 574 N N . LEU A 1 69 ? -2.769 4.249 10.246 1.00 96.12 69 LEU A N 1
ATOM 575 C CA . LEU A 1 69 ? -3.354 4.031 8.925 1.00 96.12 69 LEU A CA 1
ATOM 576 C C . LEU A 1 69 ? -2.871 2.720 8.302 1.00 96.12 69 LEU A C 1
ATOM 578 O O . LEU A 1 69 ? -3.665 2.018 7.688 1.00 96.12 69 LEU A O 1
ATOM 582 N N . GLY A 1 70 ? -1.608 2.339 8.512 1.00 97.00 70 GLY A N 1
ATOM 583 C CA . GLY A 1 70 ? -1.083 1.042 8.076 1.00 97.00 70 GLY A CA 1
ATOM 584 C C . GLY A 1 70 ? -1.838 -0.137 8.700 1.00 97.00 70 GLY A C 1
ATOM 585 O O . GLY A 1 70 ? -2.241 -1.056 7.989 1.00 97.00 70 GLY A O 1
ATOM 586 N N . ASN A 1 71 ? -2.100 -0.089 10.011 1.00 96.12 71 ASN A N 1
ATOM 587 C CA . ASN A 1 71 ? -2.890 -1.118 10.699 1.00 96.12 71 ASN A CA 1
ATOM 588 C C . ASN A 1 71 ? -4.352 -1.141 10.236 1.00 96.12 71 ASN A C 1
ATOM 590 O O . ASN A 1 71 ? -4.924 -2.214 10.040 1.00 96.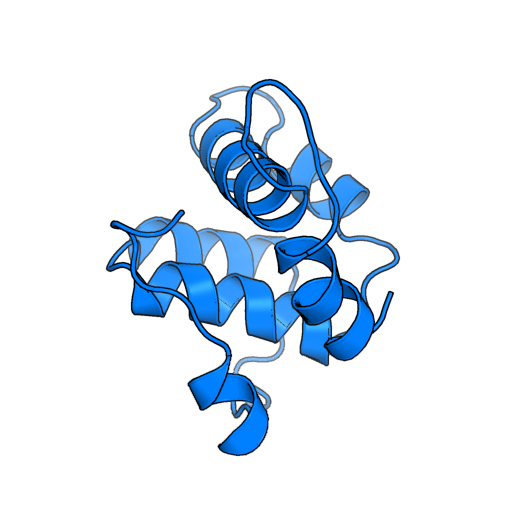12 71 ASN A O 1
ATOM 594 N N . GLU A 1 72 ? -4.958 0.032 10.054 1.00 96.31 72 GLU A N 1
ATOM 595 C CA . GLU A 1 72 ? -6.325 0.147 9.552 1.00 96.31 72 GLU A CA 1
ATOM 596 C C . GLU A 1 72 ? -6.435 -0.427 8.138 1.00 96.31 72 GLU A C 1
ATOM 598 O O . GLU A 1 72 ? -7.267 -1.296 7.890 1.00 96.31 72 GLU A O 1
ATOM 603 N N . LEU A 1 73 ? -5.527 -0.041 7.240 1.00 97.19 73 LEU A N 1
ATOM 604 C CA . LEU A 1 73 ? -5.462 -0.557 5.878 1.00 97.19 73 LEU A CA 1
ATOM 605 C C . LEU A 1 73 ? -5.269 -2.077 5.853 1.00 97.19 73 LEU A C 1
ATOM 607 O O . LEU A 1 73 ? -5.958 -2.769 5.104 1.00 97.19 73 LEU A O 1
ATOM 611 N N . PHE A 1 74 ? -4.375 -2.606 6.695 1.00 97.25 74 PHE A N 1
ATOM 612 C CA . PHE A 1 74 ? -4.159 -4.047 6.838 1.00 97.25 74 PHE A CA 1
ATOM 613 C C . PHE A 1 74 ? -5.462 -4.778 7.195 1.00 97.25 74 PHE A C 1
ATOM 615 O O . PHE A 1 74 ? -5.800 -5.786 6.572 1.00 97.25 74 PHE A O 1
ATOM 622 N N . SER A 1 75 ? -6.224 -4.231 8.149 1.00 95.94 75 SER A N 1
ATOM 623 C CA . SER A 1 75 ? -7.518 -4.776 8.565 1.00 95.94 75 SER A CA 1
ATOM 624 C C . SER A 1 75 ? -8.599 -4.623 7.492 1.00 95.94 75 SER A C 1
ATOM 626 O O . SER A 1 75 ? -9.398 -5.535 7.293 1.00 95.94 75 SER A O 1
ATOM 628 N N . VAL A 1 76 ? -8.655 -3.484 6.797 1.00 96.12 76 VAL A N 1
ATOM 629 C CA . VAL A 1 76 ? -9.646 -3.211 5.743 1.00 96.12 76 VAL A CA 1
ATOM 630 C C . VAL A 1 76 ? -9.497 -4.191 4.585 1.00 96.12 76 VAL A C 1
ATOM 632 O O . VAL A 1 76 ? -10.503 -4.632 4.023 1.00 96.12 76 VAL A O 1
ATOM 635 N N . LEU A 1 77 ? -8.255 -4.538 4.248 1.00 96.56 77 LEU A N 1
ATOM 636 C CA . LEU A 1 77 ? -7.907 -5.441 3.154 1.00 96.56 77 LEU A CA 1
ATOM 637 C C . LEU A 1 77 ? -7.947 -6.928 3.529 1.00 96.56 77 LEU A C 1
ATOM 639 O O . LEU A 1 77 ? -7.688 -7.751 2.648 1.00 96.56 77 LEU A O 1
ATOM 643 N N . ASP A 1 78 ? -8.281 -7.251 4.785 1.00 94.31 78 ASP A N 1
ATOM 644 C CA . ASP A 1 78 ? -8.352 -8.617 5.324 1.00 94.31 78 ASP A CA 1
ATOM 645 C C . ASP A 1 78 ? -7.074 -9.423 5.020 1.00 94.31 78 ASP A C 1
ATOM 647 O O . ASP A 1 78 ? -7.108 -10.535 4.488 1.00 94.31 78 ASP A O 1
ATOM 651 N N . LEU A 1 79 ? -5.912 -8.800 5.259 1.00 95.19 79 LEU A N 1
ATOM 652 C CA . LEU A 1 79 ? -4.614 -9.427 5.010 1.00 95.19 79 LEU A CA 1
ATOM 653 C C . LEU A 1 79 ? -4.270 -10.444 6.105 1.00 95.19 79 LEU A C 1
ATOM 655 O O . LEU A 1 79 ? -4.647 -10.304 7.268 1.00 95.19 79 LEU A O 1
ATOM 659 N N . ASP A 1 80 ? -3.518 -11.475 5.723 1.00 93.62 80 ASP A N 1
ATOM 660 C CA . ASP A 1 80 ? -3.162 -12.577 6.611 1.00 93.62 80 ASP A CA 1
ATOM 661 C C . ASP A 1 80 ? -1.983 -12.163 7.515 1.00 93.62 80 ASP A C 1
ATOM 663 O O . ASP A 1 80 ? -0.883 -11.907 7.005 1.00 93.62 80 ASP A O 1
ATOM 667 N N . PRO A 1 81 ? -2.161 -12.100 8.850 1.00 88.44 81 PRO A N 1
ATOM 668 C CA . PRO A 1 81 ? -1.102 -11.705 9.781 1.00 88.44 81 PRO A CA 1
ATOM 669 C C . PRO A 1 81 ? 0.092 -12.672 9.781 1.00 88.44 81 PRO A C 1
ATOM 671 O O . PRO A 1 81 ? 1.184 -12.288 10.204 1.00 88.44 81 PRO A O 1
ATOM 674 N N . GLU A 1 82 ? -0.071 -13.898 9.273 1.00 91.19 82 GLU A N 1
ATOM 675 C CA . GLU A 1 82 ? 1.017 -14.867 9.111 1.00 91.19 82 GLU A CA 1
ATOM 676 C C . GLU A 1 82 ? 1.814 -14.660 7.809 1.00 91.19 82 GLU A C 1
ATOM 678 O O . GLU A 1 82 ? 2.922 -15.181 7.670 1.00 91.19 82 GLU A O 1
ATOM 683 N N . LYS A 1 83 ? 1.293 -13.872 6.857 1.00 90.56 83 LYS A N 1
ATOM 684 C CA . LYS A 1 83 ? 1.925 -13.581 5.559 1.00 90.56 83 LYS A CA 1
ATOM 685 C C . LYS A 1 83 ? 2.213 -12.089 5.405 1.00 90.56 83 LYS A C 1
ATOM 687 O O . LYS A 1 83 ? 1.672 -11.428 4.522 1.00 90.56 83 LYS A O 1
ATOM 692 N N . THR A 1 84 ? 3.073 -11.559 6.268 1.00 88.12 84 THR A N 1
ATOM 693 C CA . THR A 1 84 ? 3.395 -10.118 6.338 1.00 88.12 84 THR A CA 1
ATOM 694 C C . THR A 1 84 ? 4.775 -9.754 5.787 1.00 88.12 84 THR A C 1
ATOM 696 O O . THR A 1 84 ? 5.111 -8.573 5.704 1.00 88.12 84 THR A O 1
ATOM 699 N N . ILE A 1 85 ? 5.576 -10.747 5.395 1.00 88.69 85 ILE A N 1
ATOM 700 C CA . ILE A 1 85 ? 6.954 -10.554 4.933 1.00 88.69 85 ILE A CA 1
ATOM 701 C C . ILE A 1 85 ? 6.959 -10.099 3.469 1.00 88.69 85 ILE A C 1
ATOM 703 O O . ILE A 1 85 ? 6.382 -10.761 2.609 1.00 88.69 85 ILE A O 1
ATOM 707 N N . LEU A 1 86 ? 7.664 -9.001 3.191 1.00 87.44 86 LEU A N 1
ATOM 708 C CA . LEU A 1 86 ? 8.056 -8.595 1.842 1.00 87.44 86 LEU A CA 1
ATOM 709 C C . LEU A 1 86 ? 9.495 -9.029 1.569 1.00 87.44 86 LEU A C 1
ATOM 711 O O . LEU A 1 86 ? 10.337 -9.003 2.463 1.00 87.44 86 LEU A O 1
ATOM 715 N N . GLU A 1 87 ? 9.791 -9.387 0.323 1.00 85.81 87 GLU A N 1
ATOM 716 C CA . GLU A 1 87 ? 11.174 -9.605 -0.105 1.00 85.81 87 GLU A CA 1
ATOM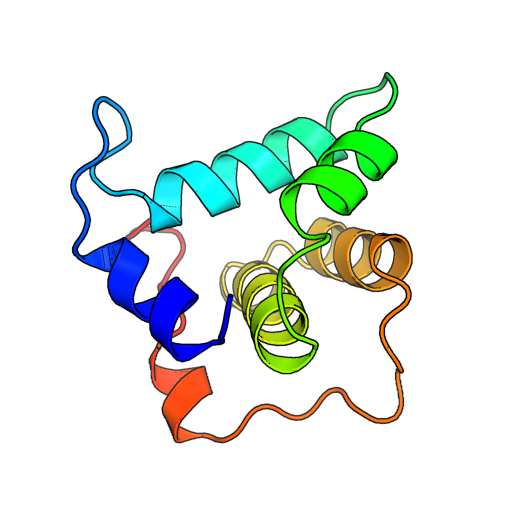 717 C C . GLU A 1 87 ? 11.991 -8.304 -0.013 1.00 85.81 87 GLU A C 1
ATOM 719 O O . GLU A 1 87 ? 11.511 -7.241 -0.413 1.00 85.81 87 GLU A O 1
ATOM 724 N N . ASP A 1 88 ? 13.254 -8.393 0.418 1.00 86.00 88 ASP A N 1
ATOM 725 C CA . ASP A 1 88 ? 14.159 -7.241 0.597 1.00 86.00 88 ASP A CA 1
ATOM 726 C C . ASP A 1 88 ? 14.227 -6.319 -0.629 1.00 86.00 88 ASP A C 1
ATOM 728 O O . ASP A 1 88 ? 14.290 -5.096 -0.504 1.00 86.00 88 ASP A O 1
ATOM 732 N N . LYS A 1 89 ? 14.181 -6.900 -1.837 1.00 86.56 89 LYS A N 1
ATOM 733 C CA . LYS A 1 89 ? 14.203 -6.137 -3.093 1.00 86.56 89 LYS A CA 1
ATOM 734 C C . LYS A 1 89 ? 13.016 -5.174 -3.204 1.00 86.56 89 LYS A C 1
ATOM 736 O O . LYS A 1 89 ? 13.179 -4.094 -3.752 1.00 86.56 89 LYS A O 1
ATOM 741 N N . HIS A 1 90 ? 11.855 -5.554 -2.672 1.00 91.00 90 HIS A N 1
ATOM 742 C CA . HIS A 1 90 ? 10.664 -4.716 -2.650 1.00 91.00 90 HIS A CA 1
ATOM 743 C C . HIS A 1 90 ? 10.707 -3.729 -1.4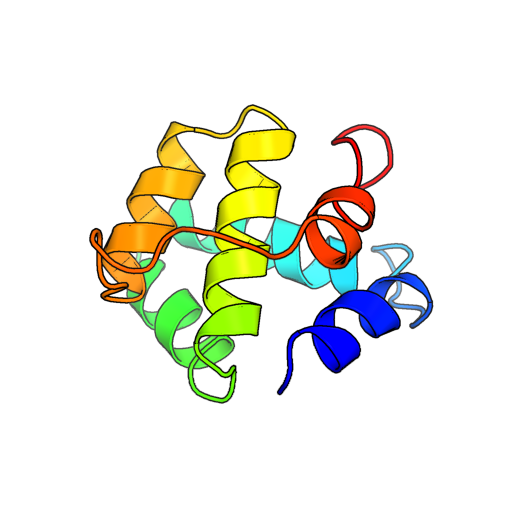81 1.00 91.00 90 HIS A C 1
ATOM 745 O O . HIS A 1 90 ? 10.281 -2.600 -1.644 1.00 91.00 90 HIS A O 1
ATOM 751 N N . ILE A 1 91 ? 11.290 -4.076 -0.330 1.00 91.31 91 ILE A N 1
ATOM 752 C CA . ILE A 1 91 ? 11.455 -3.116 0.780 1.00 91.31 91 ILE A CA 1
ATOM 753 C C . ILE A 1 91 ? 12.278 -1.895 0.337 1.00 91.31 91 ILE A C 1
ATOM 755 O O . ILE A 1 91 ? 11.927 -0.762 0.656 1.00 91.31 91 ILE A O 1
ATOM 759 N N . ASN A 1 92 ? 13.320 -2.105 -0.471 1.00 92.81 92 ASN A N 1
ATOM 760 C CA . ASN A 1 92 ? 14.139 -1.017 -1.023 1.00 92.81 92 ASN A CA 1
ATOM 761 C C . ASN A 1 92 ? 13.384 -0.102 -2.005 1.00 92.81 92 ASN A C 1
ATOM 763 O O . ASN A 1 92 ? 13.899 0.946 -2.390 1.00 92.81 92 ASN A O 1
ATOM 767 N N . GLU A 1 93 ? 12.178 -0.492 -2.416 1.00 95.56 93 GLU A N 1
ATOM 768 C CA . GLU A 1 93 ? 11.291 0.311 -3.249 1.00 95.56 93 GLU A CA 1
ATOM 769 C C . GLU A 1 93 ? 10.323 1.164 -2.412 1.00 95.56 93 GLU A C 1
ATOM 771 O O . GLU A 1 93 ? 9.564 1.949 -2.975 1.00 95.56 93 GLU A O 1
ATOM 776 N N . LEU A 1 94 ? 10.311 1.070 -1.086 1.00 95.06 94 LEU A N 1
ATOM 777 C CA . LEU A 1 94 ? 9.530 2.002 -0.274 1.00 95.06 94 LEU A CA 1
ATOM 778 C C . LEU A 1 94 ? 10.147 3.403 -0.368 1.00 95.06 94 LEU A C 1
ATOM 780 O O . LEU A 1 94 ? 11.366 3.563 -0.417 1.00 95.06 94 LEU A O 1
ATOM 784 N N . VAL A 1 95 ? 9.299 4.427 -0.445 1.00 93.38 95 VAL A N 1
ATOM 785 C CA . VAL A 1 95 ? 9.751 5.821 -0.570 1.00 93.38 95 VAL A CA 1
ATOM 786 C C . VAL A 1 95 ? 9.526 6.577 0.730 1.00 93.38 95 VAL A C 1
ATOM 788 O O . VAL A 1 95 ? 8.528 6.367 1.416 1.00 93.38 95 VAL A O 1
ATOM 791 N N . ASP A 1 96 ? 10.438 7.481 1.065 1.00 90.12 96 ASP A N 1
ATOM 792 C CA . ASP A 1 96 ? 10.284 8.322 2.249 1.00 90.12 96 ASP A CA 1
ATOM 793 C C . ASP A 1 96 ? 9.108 9.292 2.085 1.00 90.12 96 ASP A C 1
ATOM 795 O O . ASP A 1 96 ? 8.822 9.769 0.985 1.00 90.12 96 ASP A O 1
ATOM 799 N N . GLY A 1 97 ? 8.462 9.656 3.196 1.00 78.81 97 GLY A N 1
ATOM 800 C CA . GLY A 1 97 ? 7.304 10.558 3.178 1.00 78.81 97 GLY A CA 1
ATOM 801 C C . GLY A 1 97 ? 7.606 11.955 2.620 1.00 78.81 97 GLY A C 1
ATOM 802 O O . GLY A 1 97 ? 6.706 12.638 2.150 1.00 78.81 97 GLY A O 1
ATOM 803 N N . SER A 1 98 ? 8.874 12.377 2.606 1.00 76.75 98 SER A N 1
ATOM 804 C CA . SER A 1 98 ? 9.318 13.630 1.975 1.00 76.75 98 SER A CA 1
ATOM 805 C C . SER A 1 98 ? 9.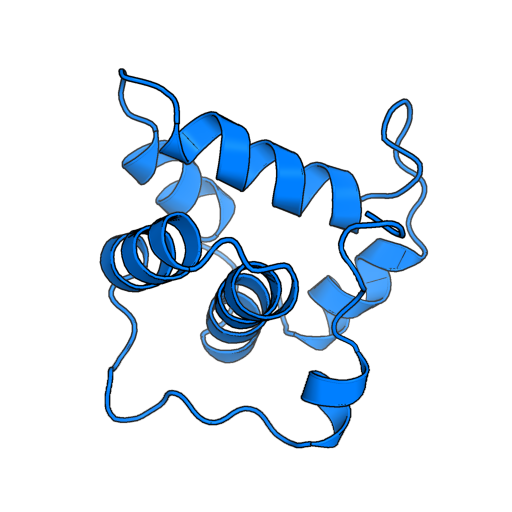350 13.575 0.441 1.00 76.75 98 SER A C 1
ATOM 807 O O . SER A 1 98 ? 9.452 14.620 -0.204 1.00 76.75 98 SER A O 1
ATOM 809 N N . VAL A 1 99 ? 9.294 12.370 -0.131 1.00 69.75 99 VAL A N 1
ATOM 810 C CA . VAL A 1 99 ? 9.391 12.080 -1.570 1.00 69.75 99 VAL A CA 1
ATOM 811 C C . VAL A 1 99 ? 8.039 11.638 -2.149 1.00 69.75 99 VAL A C 1
ATOM 813 O O . VAL A 1 99 ? 7.906 11.546 -3.370 1.00 69.75 99 VAL A O 1
ATOM 816 N N . LEU A 1 100 ? 7.041 11.407 -1.283 1.00 74.56 100 LEU A N 1
ATOM 817 C CA . LEU A 1 100 ? 5.629 11.316 -1.655 1.00 74.56 100 LEU A CA 1
ATOM 818 C C . LEU A 1 100 ? 5.127 12.703 -2.048 1.00 74.56 100 LEU A C 1
ATOM 820 O O . LEU A 1 100 ? 5.088 12.959 -3.266 1.00 74.56 100 LEU A O 1
#